Protein AF-A0A382QQH9-F1 (afdb_monomer_lite)

Sequence (54 aa):
MNLIIFGPPGAGKGTQSHYISKKYNLYQLSSGDLLRQEIEKKTELGNTIEKTIA

Structure (mmCIF, N/CA/C/O backbone):
data_AF-A0A382QQH9-F1
#
_entry.id   AF-A0A382QQH9-F1
#
loop_
_atom_site.group_PDB
_atom_site.id
_atom_site.type_symbol
_atom_site.label_atom_id
_atom_site.label_alt_id
_atom_site.label_comp_id
_atom_site.label_asym_id
_atom_site.label_entity_id
_atom_site.label_seq_id
_atom_site.pdbx_PDB_ins_code
_atom_site.Cartn_x
_atom_site.Cartn_y
_atom_site.Cartn_z
_atom_site.occupancy
_atom_site.B_iso_or_equiv
_atom_site.auth_seq_id
_atom_site.auth_comp_id
_atom_site.auth_asym_id
_atom_site.auth_atom_id
_atom_site.pdbx_PDB_model_num
ATOM 1 N N . MET A 1 1 ? -13.942 -13.407 9.369 1.00 91.38 1 MET A N 1
ATOM 2 C CA . MET A 1 1 ? -13.271 -14.189 8.307 1.00 91.38 1 MET A CA 1
ATOM 3 C C . MET A 1 1 ? -12.123 -13.349 7.779 1.00 91.38 1 MET A C 1
ATOM 5 O O . MET A 1 1 ? -12.367 -12.194 7.458 1.00 91.38 1 MET A O 1
ATOM 9 N N . ASN A 1 2 ? -10.911 -13.904 7.714 1.00 95.19 2 ASN A N 1
ATOM 10 C CA . ASN A 1 2 ? -9.718 -13.191 7.249 1.00 95.19 2 ASN A CA 1
ATOM 11 C C . ASN A 1 2 ? -9.284 -13.803 5.915 1.00 95.19 2 ASN A C 1
ATOM 13 O O . ASN A 1 2 ? -9.049 -15.007 5.851 1.00 95.19 2 ASN A O 1
ATOM 17 N N . LEU A 1 3 ? -9.237 -12.993 4.855 1.00 95.19 3 LEU A N 1
ATOM 18 C CA . LEU A 1 3 ? -8.981 -13.446 3.487 1.00 95.19 3 LEU A CA 1
ATOM 19 C C . LEU A 1 3 ? -7.815 -12.677 2.877 1.00 95.19 3 LEU A C 1
ATOM 21 O O . LEU A 1 3 ? -7.734 -11.459 3.014 1.00 95.19 3 LEU A O 1
ATOM 25 N N . ILE A 1 4 ? -6.967 -13.395 2.145 1.00 95.31 4 ILE A N 1
ATOM 26 C CA . ILE A 1 4 ? -5.943 -12.818 1.274 1.00 95.31 4 ILE A CA 1
ATOM 27 C C . ILE A 1 4 ? -6.308 -13.191 -0.161 1.00 95.31 4 ILE A C 1
ATOM 29 O O . ILE A 1 4 ? -6.515 -14.363 -0.466 1.00 95.31 4 ILE A O 1
ATOM 33 N N . ILE A 1 5 ? -6.390 -12.191 -1.040 1.00 94.38 5 ILE A N 1
ATOM 34 C CA . ILE A 1 5 ? -6.695 -12.377 -2.462 1.00 94.38 5 ILE A CA 1
ATOM 35 C C . ILE A 1 5 ? -5.459 -11.973 -3.264 1.00 94.38 5 ILE A C 1
ATOM 37 O O . ILE A 1 5 ? -5.062 -10.808 -3.268 1.00 94.38 5 ILE A O 1
ATOM 41 N N . PHE A 1 6 ? -4.856 -12.940 -3.953 1.00 94.00 6 PHE A N 1
ATOM 42 C CA . PHE A 1 6 ? -3.637 -12.768 -4.744 1.00 94.00 6 PHE A CA 1
ATOM 43 C C . PHE A 1 6 ? -3.839 -13.250 -6.188 1.00 94.00 6 PHE A C 1
ATOM 45 O O . PHE A 1 6 ? -4.824 -13.910 -6.505 1.00 94.00 6 PHE A O 1
ATOM 52 N N . GLY A 1 7 ? -2.932 -12.862 -7.087 1.00 92.44 7 GLY A N 1
ATOM 53 C CA . GLY A 1 7 ? -3.037 -13.126 -8.527 1.00 92.44 7 GLY A CA 1
ATOM 54 C C . GLY A 1 7 ? -2.392 -12.023 -9.380 1.00 92.44 7 GLY A C 1
ATOM 55 O O . GLY A 1 7 ? -2.115 -10.932 -8.863 1.00 92.44 7 GLY A O 1
ATOM 56 N N . PRO A 1 8 ? -2.165 -12.261 -10.682 1.00 94.56 8 PRO A N 1
ATOM 57 C CA . PRO A 1 8 ? -1.443 -11.329 -11.547 1.00 94.56 8 PRO A CA 1
ATOM 58 C C . PRO A 1 8 ? -2.204 -10.003 -11.768 1.00 94.56 8 PRO A C 1
ATOM 60 O O . PRO A 1 8 ? -3.401 -9.903 -11.454 1.00 94.56 8 PRO A O 1
ATOM 63 N N . PRO A 1 9 ? -1.537 -8.939 -12.259 1.00 90.88 9 PRO A N 1
ATOM 64 C CA . PRO A 1 9 ? -2.206 -7.719 -12.715 1.00 90.88 9 PRO A CA 1
ATOM 65 C C . PRO A 1 9 ? -3.323 -8.045 -13.719 1.00 90.88 9 PRO A C 1
ATOM 67 O O . PRO A 1 9 ? -3.191 -8.964 -14.518 1.00 90.88 9 PRO A O 1
ATOM 70 N N . GLY A 1 10 ? -4.459 -7.349 -13.635 1.00 93.38 10 GLY A N 1
ATOM 71 C CA . GLY A 1 10 ? -5.615 -7.609 -14.508 1.00 93.38 10 GLY A CA 1
ATOM 72 C C . GLY A 1 10 ? -6.494 -8.814 -14.132 1.00 93.38 10 GLY A C 1
ATOM 73 O O . GLY A 1 10 ? -7.602 -8.916 -14.640 1.00 93.38 10 GLY A O 1
ATOM 74 N N . ALA A 1 11 ? -6.102 -9.670 -13.179 1.00 96.06 11 ALA A N 1
ATOM 75 C CA . ALA A 1 11 ? -6.876 -10.864 -12.790 1.00 96.06 11 ALA A CA 1
ATOM 76 C C . ALA A 1 11 ? -8.215 -10.598 -12.056 1.00 96.06 11 ALA A C 1
ATOM 78 O O . ALA A 1 11 ? -8.819 -11.520 -11.519 1.00 96.06 11 ALA A O 1
ATOM 79 N N . GLY A 1 12 ? -8.664 -9.344 -11.943 1.00 95.25 12 GLY A N 1
ATOM 80 C CA . GLY A 1 12 ? -9.945 -9.010 -11.302 1.00 95.25 12 GLY A CA 1
ATOM 81 C C . GLY A 1 12 ? -9.964 -9.078 -9.768 1.00 95.25 12 GLY A C 1
ATOM 82 O O . GLY A 1 12 ? -11.036 -9.040 -9.171 1.00 95.25 12 GLY A O 1
ATOM 83 N N . LYS A 1 13 ? -8.799 -9.136 -9.105 1.00 94.75 13 LYS A N 1
ATOM 84 C CA . LYS A 1 13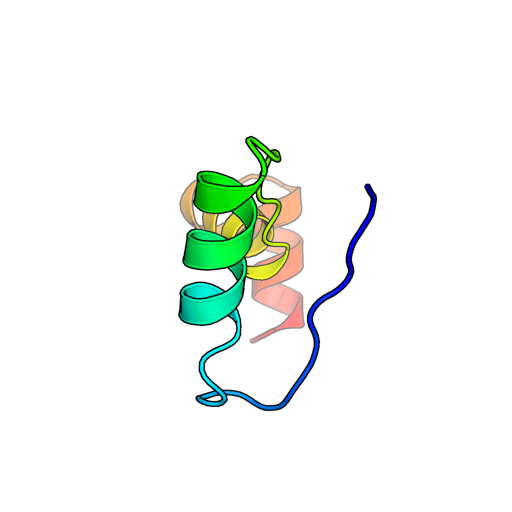 ? -8.688 -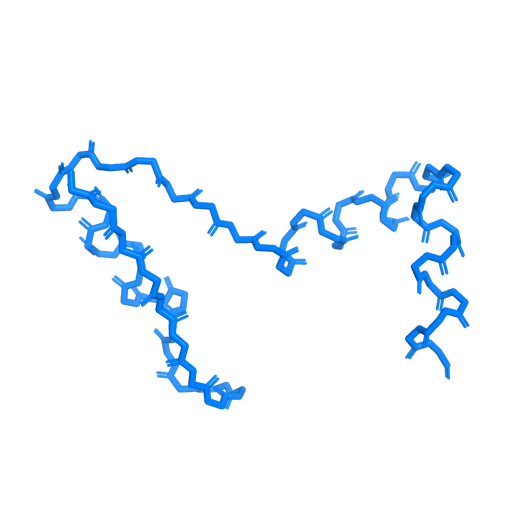9.219 -7.632 1.00 94.75 13 LYS A CA 1
ATOM 85 C C . LYS A 1 13 ? -9.505 -8.154 -6.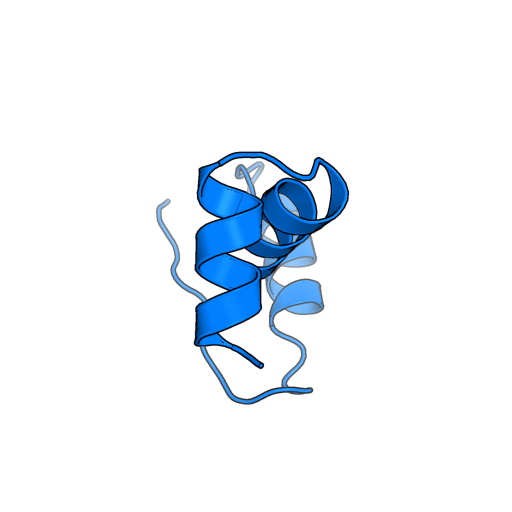901 1.00 94.75 13 LYS A C 1
ATOM 87 O O . LYS A 1 13 ? -10.250 -8.497 -5.996 1.00 94.75 13 LYS A O 1
ATOM 92 N N . GLY A 1 14 ? -9.380 -6.890 -7.320 1.00 93.31 14 GLY A N 1
ATOM 93 C CA . GLY A 1 14 ? -10.085 -5.759 -6.705 1.00 93.31 14 GLY A CA 1
ATOM 94 C C . GLY A 1 14 ? -11.605 -5.864 -6.848 1.00 93.31 14 GLY A C 1
ATOM 95 O O . GLY A 1 14 ? -12.345 -5.609 -5.901 1.00 93.31 14 GLY A O 1
ATOM 96 N N . THR A 1 15 ? -12.068 -6.314 -8.016 1.00 96.06 15 THR A N 1
ATOM 97 C CA . THR A 1 15 ? -13.485 -6.578 -8.286 1.00 96.06 15 THR A CA 1
ATOM 98 C C . THR A 1 15 ? -14.020 -7.679 -7.372 1.00 96.06 15 THR A C 1
ATOM 100 O O . THR A 1 15 ? -15.045 -7.502 -6.718 1.00 96.06 15 THR A O 1
ATOM 103 N N . GLN A 1 16 ? -13.304 -8.801 -7.270 1.00 96.31 16 GLN A N 1
ATOM 104 C CA . GLN A 1 16 ? -13.724 -9.920 -6.426 1.00 96.31 16 GLN A CA 1
ATOM 105 C C . GLN A 1 16 ? -13.665 -9.569 -4.936 1.00 96.31 16 GLN A C 1
ATOM 107 O O . GLN A 1 16 ? -14.606 -9.865 -4.200 1.00 96.31 16 GLN A O 1
ATOM 112 N N . SER A 1 17 ? -12.616 -8.875 -4.485 1.00 95.69 17 SER A N 1
ATOM 113 C CA . SER A 1 17 ? -12.499 -8.437 -3.092 1.00 95.69 17 SER A CA 1
ATOM 114 C C . SER A 1 17 ? -13.620 -7.481 -2.692 1.00 95.69 17 SER A C 1
ATOM 116 O O . SER A 1 17 ? -14.109 -7.588 -1.572 1.00 95.69 17 SER A O 1
ATOM 118 N N . HIS A 1 18 ? -14.072 -6.611 -3.602 1.00 95.75 18 HIS A N 1
ATOM 119 C CA . HIS A 1 18 ? -15.209 -5.717 -3.370 1.00 95.75 18 HIS A CA 1
ATOM 120 C C . HIS A 1 18 ? -16.536 -6.477 -3.209 1.00 95.75 18 HIS A C 1
ATOM 122 O O . HIS A 1 18 ? -17.317 -6.201 -2.299 1.00 95.75 18 HIS A O 1
ATOM 128 N N . TYR A 1 19 ? -16.806 -7.466 -4.066 1.00 97.31 19 TYR A N 1
ATOM 129 C CA . TYR A 1 19 ? -18.028 -8.265 -3.938 1.00 97.31 19 TYR A CA 1
ATOM 130 C C . TYR A 1 19 ? -18.030 -9.126 -2.674 1.00 97.31 19 TYR A C 1
ATOM 132 O O . TYR A 1 19 ? -19.055 -9.218 -1.996 1.00 97.31 19 TYR A O 1
ATOM 140 N N . ILE A 1 20 ? -16.889 -9.727 -2.332 1.00 96.81 20 ILE A N 1
ATOM 141 C CA . ILE A 1 20 ? -16.731 -10.530 -1.114 1.00 96.81 20 ILE A CA 1
ATOM 142 C C . ILE A 1 20 ? -16.895 -9.649 0.128 1.00 96.81 20 ILE A C 1
ATOM 144 O O . ILE A 1 20 ? -17.646 -10.017 1.033 1.00 96.81 20 ILE A O 1
ATOM 148 N N . SER A 1 21 ? -16.239 -8.485 0.169 1.00 96.56 21 SER A N 1
ATOM 149 C CA . SER A 1 21 ? -16.319 -7.576 1.316 1.00 96.56 21 SER A CA 1
ATOM 150 C C . SER A 1 21 ? -17.750 -7.106 1.553 1.00 96.56 21 SER A C 1
ATOM 152 O O . SER A 1 21 ? -18.254 -7.226 2.667 1.00 96.56 21 SER A O 1
ATOM 154 N N . LYS A 1 22 ? -18.458 -6.705 0.492 1.00 97.56 22 LYS A N 1
ATOM 155 C CA . LYS A 1 22 ? -19.865 -6.301 0.569 1.00 97.56 22 LYS A CA 1
ATOM 156 C C . LYS A 1 22 ? -20.785 -7.447 0.997 1.00 97.56 22 LYS A C 1
ATOM 158 O O . LYS A 1 22 ? -21.647 -7.245 1.846 1.00 97.56 22 LYS A O 1
ATOM 163 N N . LYS A 1 23 ? -20.611 -8.649 0.432 1.00 98.12 23 LYS A N 1
ATOM 164 C CA . LYS A 1 23 ? -21.470 -9.812 0.720 1.00 98.12 23 LYS A CA 1
ATOM 165 C C . LYS A 1 23 ? -21.3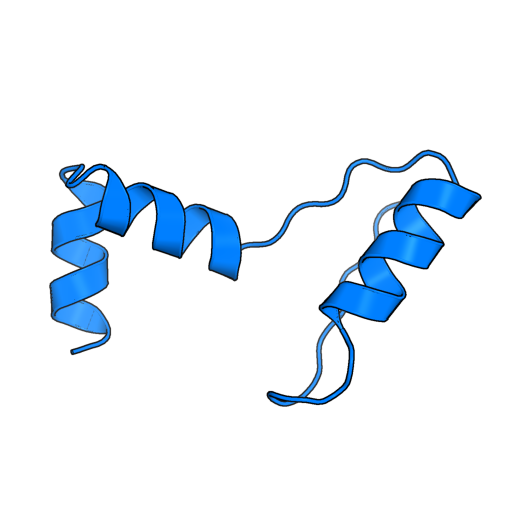63 -10.279 2.171 1.00 98.12 23 LYS A C 1
ATOM 167 O O . LYS A 1 23 ? -22.364 -10.693 2.745 1.00 98.12 23 LYS A O 1
ATOM 172 N N . TYR A 1 24 ? -20.163 -10.233 2.744 1.00 97.75 24 TYR A N 1
ATOM 173 C CA . TYR A 1 24 ? -19.893 -10.741 4.092 1.00 97.75 24 TYR A CA 1
ATOM 174 C C . TYR A 1 24 ? -19.673 -9.633 5.129 1.00 97.75 24 TYR A C 1
ATOM 176 O O . TYR A 1 24 ? -19.238 -9.930 6.239 1.00 97.75 24 TYR A O 1
ATOM 184 N N . ASN A 1 25 ? -19.967 -8.376 4.775 1.00 97.19 25 ASN A N 1
ATOM 185 C CA . ASN A 1 25 ? -19.744 -7.193 5.609 1.00 97.19 25 ASN A CA 1
ATOM 186 C C . ASN A 1 25 ? -18.323 -7.140 6.208 1.00 97.19 25 ASN A C 1
ATOM 188 O O . ASN A 1 25 ? -18.134 -6.985 7.414 1.00 97.19 25 ASN A O 1
ATOM 192 N N . LEU A 1 26 ? -17.315 -7.339 5.357 1.00 96.88 26 LEU A N 1
ATOM 193 C CA . LEU A 1 26 ? -15.905 -7.310 5.741 1.00 96.88 26 LEU A CA 1
ATOM 194 C C . LEU A 1 26 ? -15.273 -5.972 5.373 1.00 96.88 26 LEU A C 1
ATOM 196 O O . LEU A 1 26 ? -15.623 -5.352 4.370 1.00 96.88 26 LEU A O 1
ATOM 200 N N . TYR A 1 27 ? -14.266 -5.575 6.142 1.00 95.06 27 TYR A N 1
ATOM 201 C CA . TYR A 1 27 ? -13.405 -4.462 5.775 1.00 95.06 27 TYR A CA 1
ATOM 202 C C . TYR A 1 27 ? -12.425 -4.886 4.671 1.00 95.06 27 TYR A C 1
ATOM 204 O O . TYR A 1 27 ? -11.722 -5.890 4.807 1.00 95.06 27 TYR A O 1
ATOM 212 N N . GLN A 1 28 ? -12.378 -4.131 3.573 1.00 94.81 28 GLN A N 1
ATOM 213 C CA . GLN A 1 28 ? -11.451 -4.372 2.468 1.00 94.81 28 GLN A CA 1
ATOM 214 C C . GLN A 1 28 ? -10.168 -3.560 2.672 1.00 94.81 28 GLN A C 1
ATOM 216 O O . GLN A 1 28 ? -10.209 -2.335 2.729 1.00 94.81 28 GLN A O 1
ATOM 221 N N . LEU A 1 29 ? -9.024 -4.245 2.708 1.00 94.94 29 LEU A N 1
ATOM 222 C CA . LEU A 1 29 ? -7.701 -3.627 2.756 1.00 94.94 29 LEU A CA 1
ATOM 223 C C . LEU A 1 29 ? -6.958 -3.902 1.442 1.00 94.94 29 LEU A C 1
ATOM 225 O O . LEU A 1 29 ? -6.864 -5.050 1.009 1.00 94.94 29 LEU A O 1
ATOM 229 N N . SER A 1 30 ? -6.420 -2.857 0.817 1.00 92.75 30 SER A N 1
ATOM 230 C CA . SER A 1 30 ? -5.642 -2.944 -0.422 1.00 92.75 30 SER A CA 1
ATOM 231 C C . SER A 1 30 ? -4.283 -2.296 -0.201 1.00 92.75 30 SER A C 1
ATOM 233 O O . SER A 1 30 ? -4.183 -1.076 -0.090 1.00 92.75 30 SER A O 1
ATOM 235 N N . SER A 1 31 ? -3.227 -3.109 -0.127 1.00 92.00 31 SER A N 1
ATOM 236 C CA . SER A 1 31 ? -1.859 -2.603 0.044 1.00 92.00 31 SER A CA 1
ATOM 237 C C . SER A 1 31 ? -1.460 -1.670 -1.096 1.00 92.00 31 SER A C 1
ATOM 239 O O . SER A 1 31 ? -0.862 -0.631 -0.852 1.00 92.00 31 SER A O 1
ATOM 241 N N . GLY A 1 32 ? -1.856 -1.990 -2.331 1.00 89.81 32 GLY A N 1
ATOM 242 C CA . GLY A 1 32 ? -1.598 -1.132 -3.483 1.00 89.81 32 GLY A CA 1
ATOM 243 C C . GLY A 1 32 ? -2.228 0.255 -3.346 1.00 89.81 32 GLY A C 1
ATOM 244 O O . GLY A 1 32 ? -1.577 1.237 -3.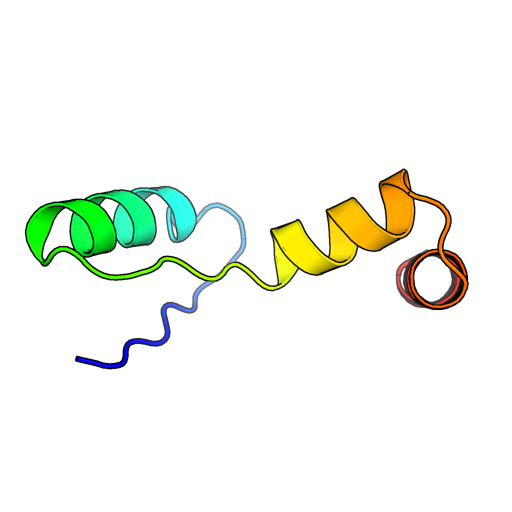687 1.00 89.81 32 GLY A O 1
ATOM 245 N N . ASP A 1 33 ? -3.462 0.348 -2.842 1.00 92.31 33 ASP A N 1
ATOM 246 C CA . ASP A 1 33 ? -4.127 1.645 -2.652 1.00 92.31 33 ASP A CA 1
ATOM 247 C C . ASP A 1 33 ? -3.492 2.437 -1.510 1.00 92.31 33 ASP A C 1
ATOM 249 O O . ASP A 1 33 ? -3.262 3.630 -1.666 1.00 92.31 33 ASP A O 1
ATOM 253 N N . LEU A 1 34 ? -3.139 1.777 -0.402 1.00 94.25 34 LEU A N 1
ATOM 254 C CA . LEU A 1 34 ? -2.440 2.423 0.713 1.00 94.25 34 LEU A CA 1
ATOM 255 C C . LEU A 1 34 ? -1.090 2.997 0.272 1.00 94.25 34 LEU A C 1
ATOM 257 O O . LEU A 1 34 ? -0.807 4.161 0.528 1.00 94.25 34 LEU A O 1
ATOM 261 N N . LEU A 1 35 ? -0.283 2.211 -0.447 1.00 94.69 35 LEU A N 1
ATOM 262 C CA . LEU A 1 35 ? 1.014 2.667 -0.950 1.00 94.69 35 LEU A CA 1
ATOM 263 C C . LEU A 1 35 ? 0.857 3.850 -1.918 1.00 94.69 35 LEU A C 1
ATOM 265 O O . LEU A 1 35 ? 1.575 4.836 -1.790 1.00 94.69 35 LEU A O 1
ATOM 269 N N . ARG A 1 36 ? -0.109 3.791 -2.848 1.00 94.00 36 ARG A N 1
ATOM 270 C CA . ARG A 1 36 ? -0.400 4.909 -3.765 1.00 94.00 36 ARG A CA 1
ATOM 271 C C . ARG A 1 36 ? -0.848 6.168 -3.027 1.00 94.00 36 ARG A C 1
ATOM 273 O O . ARG A 1 36 ? -0.376 7.247 -3.360 1.00 94.00 36 ARG A O 1
ATOM 280 N N . GLN A 1 37 ? -1.693 6.036 -2.005 1.00 96.44 37 GLN A N 1
ATOM 281 C CA . GLN A 1 37 ? -2.131 7.171 -1.191 1.00 96.44 37 GLN A CA 1
ATOM 282 C C . GLN A 1 37 ? -0.969 7.845 -0.455 1.00 96.44 37 GLN A C 1
ATOM 284 O O . GLN A 1 37 ? -0.952 9.068 -0.348 1.00 96.44 37 GLN A O 1
ATOM 289 N N . GLU A 1 38 ? -0.004 7.076 0.054 1.00 97.56 38 GLU A N 1
ATOM 290 C CA . GLU A 1 38 ? 1.192 7.638 0.694 1.00 97.56 38 GLU A CA 1
ATOM 291 C C . GLU A 1 38 ? 2.039 8.444 -0.302 1.00 97.56 38 GLU A C 1
ATOM 293 O O . GLU A 1 38 ? 2.471 9.554 0.020 1.00 97.56 38 GLU A O 1
ATOM 298 N N . ILE A 1 39 ? 2.211 7.929 -1.527 1.00 96.62 39 ILE A N 1
ATOM 299 C CA . ILE A 1 39 ? 2.898 8.636 -2.623 1.00 96.62 39 ILE A CA 1
ATOM 300 C C . ILE A 1 39 ? 2.150 9.929 -2.980 1.00 96.62 39 ILE A C 1
ATOM 302 O O . ILE A 1 39 ? 2.751 11.001 -2.997 1.00 96.62 39 ILE A O 1
ATOM 306 N N . GLU A 1 40 ? 0.833 9.861 -3.201 1.00 96.94 40 GLU A N 1
ATOM 307 C CA . GLU A 1 40 ? -0.002 11.025 -3.545 1.00 96.94 40 GLU A CA 1
ATOM 308 C C . GLU A 1 4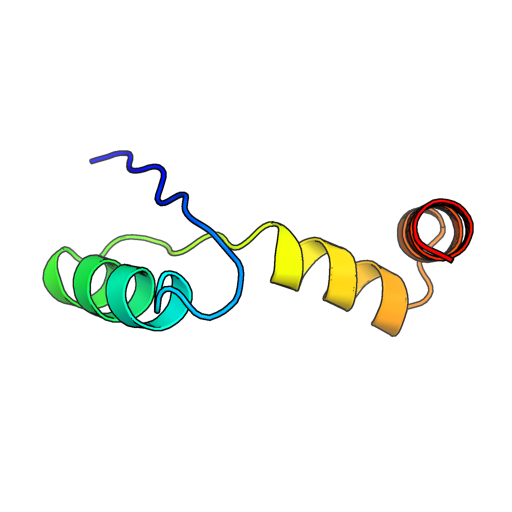0 ? 0.056 12.123 -2.473 1.00 96.94 40 GLU A C 1
ATOM 310 O O . GLU A 1 40 ? 0.104 13.314 -2.791 1.00 96.94 40 GLU A O 1
ATOM 315 N N . LYS A 1 41 ? 0.098 11.729 -1.196 1.00 97.62 41 LYS A N 1
ATOM 316 C CA . LYS A 1 41 ? 0.219 12.643 -0.051 1.00 97.62 41 LYS A CA 1
ATOM 317 C C . LYS A 1 41 ? 1.642 13.164 0.171 1.00 97.62 41 LYS A C 1
ATOM 319 O O . LYS A 1 41 ? 1.823 14.024 1.033 1.00 97.62 41 LYS A O 1
ATOM 324 N N . LYS A 1 42 ? 2.637 12.667 -0.573 1.00 96.62 42 LYS A N 1
ATOM 325 C CA . LYS A 1 42 ? 4.063 13.018 -0.437 1.00 96.62 42 LYS A CA 1
ATOM 326 C C . LYS A 1 42 ? 4.591 12.858 0.990 1.00 96.62 42 LYS A C 1
ATOM 328 O O . LYS A 1 42 ? 5.400 13.664 1.457 1.00 96.62 42 LYS A O 1
ATOM 333 N N . THR A 1 43 ? 4.122 11.834 1.699 1.00 98.00 43 THR A N 1
ATOM 334 C CA . THR A 1 43 ? 4.634 11.533 3.041 1.00 98.00 43 THR A CA 1
ATOM 335 C C . THR A 1 43 ? 6.099 11.098 2.957 1.00 98.00 43 THR A C 1
ATOM 337 O O . THR A 1 43 ? 6.602 10.745 1.889 1.00 98.00 43 THR A O 1
ATOM 340 N N . GLU A 1 44 ? 6.818 11.107 4.078 1.00 97.75 44 GLU A N 1
ATOM 341 C CA . GLU A 1 44 ? 8.191 10.581 4.125 1.00 97.75 44 GLU A CA 1
ATOM 342 C C . GLU A 1 44 ? 8.258 9.130 3.611 1.00 97.75 44 GLU A C 1
ATOM 344 O O . GLU A 1 44 ? 9.130 8.773 2.809 1.00 97.75 44 GLU A O 1
ATOM 349 N N . LEU A 1 45 ? 7.262 8.325 3.995 1.00 96.69 45 LEU A N 1
ATOM 350 C CA . LEU A 1 45 ? 7.070 6.974 3.488 1.00 96.69 45 LEU A CA 1
ATOM 351 C C . LEU A 1 45 ? 6.761 6.978 1.984 1.00 96.69 45 LEU A C 1
ATOM 353 O O . LEU A 1 45 ? 7.398 6.238 1.240 1.00 96.69 45 LEU A O 1
ATOM 357 N N . GLY A 1 46 ? 5.847 7.834 1.522 1.00 97.25 46 GLY A N 1
ATOM 358 C CA . GLY A 1 46 ? 5.501 7.994 0.108 1.00 97.25 46 GLY A CA 1
ATOM 359 C C . GLY A 1 46 ? 6.708 8.281 -0.784 1.00 97.25 46 GLY A C 1
ATOM 360 O O . GLY A 1 46 ? 6.901 7.602 -1.789 1.00 97.25 46 GLY A O 1
ATOM 361 N N . ASN A 1 47 ? 7.579 9.204 -0.369 1.00 97.12 47 ASN A N 1
ATOM 362 C CA . ASN A 1 47 ? 8.811 9.535 -1.095 1.00 97.12 47 ASN A CA 1
ATOM 363 C C . ASN A 1 47 ? 9.801 8.356 -1.133 1.00 97.12 47 ASN A C 1
ATOM 365 O O . ASN A 1 47 ? 10.517 8.166 -2.117 1.00 97.12 47 ASN A O 1
ATOM 369 N N . THR A 1 48 ? 9.865 7.567 -0.057 1.00 97.31 48 THR A N 1
ATOM 370 C CA . THR A 1 48 ? 10.690 6.348 -0.005 1.00 97.31 48 THR A CA 1
ATOM 371 C C . THR A 1 48 ? 10.147 5.276 -0.946 1.00 97.31 48 THR A C 1
ATOM 373 O O . THR A 1 48 ? 10.914 4.654 -1.684 1.00 97.31 48 THR A O 1
ATOM 376 N N . ILE A 1 49 ? 8.825 5.086 -0.950 1.00 96.81 49 ILE A N 1
ATOM 377 C CA . ILE A 1 49 ? 8.143 4.154 -1.845 1.00 96.81 49 ILE A CA 1
ATOM 378 C C . ILE A 1 49 ? 8.420 4.552 -3.296 1.00 96.81 49 ILE A C 1
ATOM 380 O O . ILE A 1 49 ? 8.941 3.730 -4.039 1.00 96.81 49 ILE A O 1
ATOM 384 N N . GLU A 1 50 ? 8.144 5.800 -3.684 1.00 95.62 50 GLU A N 1
ATOM 385 C CA . GLU A 1 50 ? 8.312 6.292 -5.060 1.00 95.62 50 GLU A CA 1
ATOM 386 C C . GLU A 1 50 ? 9.726 6.037 -5.601 1.00 95.62 50 GLU A C 1
ATOM 388 O O . GLU A 1 50 ? 9.871 5.488 -6.689 1.00 95.62 50 GLU A O 1
ATOM 393 N N . LYS A 1 51 ? 10.767 6.309 -4.803 1.00 96.44 51 LYS A N 1
ATOM 394 C CA . LYS A 1 51 ? 12.168 6.020 -5.166 1.00 96.44 51 LYS A CA 1
ATOM 395 C C . LYS A 1 51 ? 12.493 4.535 -5.343 1.00 96.44 51 LYS A C 1
ATOM 397 O O . LYS A 1 51 ? 13.496 4.222 -5.967 1.00 96.44 51 LYS A O 1
ATOM 402 N N . THR A 1 52 ? 11.721 3.641 -4.728 1.00 94.88 52 THR A N 1
ATOM 403 C CA . THR A 1 52 ? 11.978 2.191 -4.746 1.00 94.88 52 THR A CA 1
ATOM 404 C C . THR A 1 52 ? 11.290 1.498 -5.923 1.00 94.88 52 THR A C 1
ATOM 406 O O . THR A 1 52 ? 11.765 0.462 -6.381 1.00 94.88 52 THR A O 1
ATOM 409 N N . ILE A 1 53 ? 10.149 2.029 -6.377 1.00 86.19 53 ILE A N 1
ATOM 410 C CA . ILE A 1 53 ? 9.379 1.483 -7.509 1.00 86.19 53 ILE A CA 1
ATOM 411 C C . ILE A 1 53 ? 9.654 2.191 -8.844 1.00 86.19 53 ILE A C 1
ATOM 413 O O . ILE A 1 53 ? 9.233 1.657 -9.871 1.00 86.19 53 ILE A O 1
ATOM 417 N N . ALA A 1 54 ? 10.311 3.358 -8.831 1.00 63.97 54 ALA A N 1
ATOM 418 C CA . ALA A 1 54 ? 10.871 4.013 -10.018 1.00 63.97 54 ALA A CA 1
ATOM 419 C C . ALA A 1 54 ? 12.184 3.346 -10.453 1.00 63.97 54 ALA A C 1
ATOM 421 O O . ALA A 1 54 ? 12.372 3.198 -11.682 1.00 63.97 54 ALA A O 1
#

Organism: NCBI:txid408172

pLDDT: mean 94.68, std 4.79, range [63.97, 98.12]

Foldseek 3Di:
DDDDFDDDPPPCSVVVLVVVCVVVVHDDDDPVVVLVVCLVVVPPSNVVSVVVVD

Radius of gyration: 13.59 Å; chains: 1; bounding box: 34×27×23 Å

InterPro domains:
  IPR000850 Adenylate kinase/UMP-CMP kinase [PR00094] (4-17)
  IPR000850 Adenylate kinase/UMP-CMP kinase [PR00094] (32-46)
  IPR000850 Adenylate kinase/UMP-CMP kinase [PTHR23359] (3-53)
  IPR027417 P-loop containing nucleoside triphosphate hydrolase [G3DSA:3.40.50.300] (1-54)
  IPR027417 P-loop containing nucleoside triphosphate hydrolase [SSF52540] (1-51)

Secondary structure (DSSP, 8-state):
--------TTS-HHHHHHHHHHHHTPPP--HHHHHHHHHHTT-HHHHHHHHHH-